Protein AF-A0A4U3LQA9-F1 (afdb_monomer_lite)

Radius of gyration: 17.76 Å; chains: 1; bounding box: 41×31×44 Å

InterPro domains:
  IPR005119 LysR, substrate-binding [PF03466] (4-70)

Organism: NCBI:txid2575441

Structure (mmCIF, N/CA/C/O backbone):
data_AF-A0A4U3LQA9-F1
#
_entry.id   AF-A0A4U3LQA9-F1
#
loop_
_atom_site.group_PDB
_atom_site.id
_atom_site.type_symbol
_atom_site.label_atom_id
_atom_site.label_alt_id
_atom_site.label_comp_id
_atom_site.label_asym_id
_atom_site.label_entity_id
_atom_site.label_seq_id
_atom_site.pdbx_PDB_ins_code
_atom_site.Cartn_x
_atom_site.Cartn_y
_atom_site.Cartn_z
_atom_site.occupancy
_atom_site.B_iso_or_equiv
_atom_site.auth_seq_id
_atom_site.auth_comp_id
_atom_site.auth_asym_id
_atom_site.auth_atom_id
_atom_site.pdbx_PDB_model_num
ATOM 1 N N . MET A 1 1 ? -19.334 18.425 2.066 1.00 51.00 1 MET A N 1
ATOM 2 C CA . MET A 1 1 ? -17.949 18.740 2.463 1.00 51.00 1 MET A CA 1
ATOM 3 C C . MET A 1 1 ? -17.203 17.430 2.373 1.00 51.00 1 MET A C 1
ATOM 5 O O . MET A 1 1 ? -17.588 16.500 3.070 1.00 51.00 1 MET A O 1
ATOM 9 N N . GLU A 1 2 ? -16.271 17.325 1.439 1.00 74.19 2 GLU A N 1
ATOM 10 C CA . GLU A 1 2 ? -15.475 16.117 1.210 1.00 74.19 2 GLU A CA 1
ATOM 11 C C . GLU A 1 2 ? -14.125 16.306 1.903 1.00 74.19 2 GLU A C 1
ATOM 13 O O . GLU A 1 2 ? -13.619 17.429 1.977 1.00 74.19 2 GLU A O 1
ATOM 18 N N . GLN A 1 3 ? -13.589 15.238 2.487 1.00 70.62 3 GLN A N 1
ATOM 19 C CA . GLN A 1 3 ? -12.246 15.248 3.054 1.00 70.62 3 GLN A CA 1
ATOM 20 C C . GLN A 1 3 ? -11.342 14.424 2.156 1.00 70.62 3 GLN A C 1
ATOM 22 O O . GLN A 1 3 ? -11.508 13.212 2.047 1.00 70.62 3 GLN A O 1
ATOM 27 N N . GLU A 1 4 ? -10.393 15.102 1.523 1.00 77.88 4 GLU A N 1
ATOM 28 C CA . GLU A 1 4 ? -9.387 14.492 0.666 1.00 77.88 4 GLU A CA 1
ATOM 29 C C . GLU A 1 4 ? -8.006 14.792 1.244 1.00 77.88 4 GLU A C 1
ATOM 31 O O . GLU A 1 4 ? -7.653 15.944 1.501 1.00 77.88 4 GLU A O 1
ATOM 36 N N . ALA A 1 5 ? -7.220 13.743 1.458 1.00 79.75 5 ALA A N 1
ATOM 37 C CA . ALA A 1 5 ? -5.823 13.842 1.841 1.00 79.75 5 ALA A CA 1
ATOM 38 C C . ALA A 1 5 ? -5.041 12.791 1.051 1.00 79.75 5 ALA A C 1
ATOM 40 O O . ALA A 1 5 ? -5.463 11.643 0.955 1.00 79.75 5 ALA A O 1
ATOM 41 N N . ALA A 1 6 ? -3.918 13.195 0.459 1.00 79.50 6 ALA A N 1
ATOM 42 C CA . ALA A 1 6 ? -3.125 12.325 -0.414 1.00 79.50 6 ALA A CA 1
ATOM 43 C C . ALA A 1 6 ? -2.042 11.532 0.338 1.00 79.50 6 ALA A C 1
ATOM 45 O O . ALA A 1 6 ? -1.531 10.542 -0.176 1.00 79.50 6 ALA A O 1
ATOM 46 N N . ASP A 1 7 ? -1.678 11.976 1.541 1.00 86.69 7 ASP A N 1
ATOM 47 C CA . ASP A 1 7 ? -0.571 11.424 2.314 1.00 86.69 7 ASP A CA 1
ATOM 48 C C . ASP A 1 7 ? -1.075 10.673 3.556 1.00 86.69 7 ASP A C 1
ATOM 50 O O . ASP A 1 7 ? -1.905 11.182 4.315 1.00 86.69 7 ASP A O 1
ATOM 54 N N . VAL A 1 8 ? -0.545 9.466 3.780 1.00 87.56 8 VAL A N 1
ATOM 55 C CA . VAL A 1 8 ? -0.955 8.570 4.875 1.00 87.56 8 VAL A CA 1
ATOM 56 C C . VAL A 1 8 ? -0.771 9.220 6.247 1.00 87.56 8 VAL A C 1
ATOM 58 O O . VAL A 1 8 ? -1.636 9.070 7.109 1.00 87.56 8 VAL A O 1
ATOM 61 N N . GLN A 1 9 ? 0.305 9.981 6.464 1.00 87.12 9 GLN A N 1
ATOM 62 C CA . GLN A 1 9 ? 0.549 10.648 7.745 1.00 87.12 9 GLN A CA 1
ATOM 63 C C . GLN A 1 9 ? -0.498 11.737 8.006 1.00 87.12 9 GLN A C 1
ATOM 65 O O . GLN A 1 9 ? -0.962 11.903 9.138 1.00 87.12 9 GLN A O 1
ATOM 70 N N . THR A 1 10 ? -0.913 12.446 6.956 1.00 89.25 10 THR A N 1
ATOM 71 C CA . THR A 1 10 ? -1.979 13.453 7.047 1.00 89.25 10 THR A CA 1
ATOM 72 C C . THR A 1 10 ? -3.323 12.797 7.349 1.00 89.25 10 THR A C 1
ATOM 74 O O . THR A 1 10 ? -4.019 13.229 8.267 1.00 89.25 10 THR A O 1
ATOM 77 N N . ILE A 1 11 ? -3.657 11.714 6.641 1.00 91.06 11 ILE A N 1
ATOM 78 C CA . ILE A 1 11 ? -4.884 10.938 6.865 1.00 91.06 11 ILE A CA 1
ATOM 79 C C . ILE A 1 11 ? -4.964 10.463 8.321 1.00 91.06 11 ILE A C 1
ATOM 81 O O . ILE A 1 11 ? -5.958 10.711 9.002 1.00 91.06 11 ILE A O 1
ATOM 85 N N . VAL A 1 12 ? -3.903 9.826 8.826 1.00 89.88 12 VAL A N 1
ATOM 86 C CA . VAL A 1 12 ? -3.858 9.316 10.205 1.00 89.88 12 VAL A CA 1
ATOM 87 C C . VAL A 1 12 ? -3.998 10.452 11.219 1.00 89.88 12 VAL A C 1
ATOM 89 O O . VAL A 1 12 ? -4.706 10.300 12.211 1.00 89.88 12 VAL A O 1
ATOM 92 N N . SER A 1 13 ? -3.386 11.610 10.957 1.00 89.44 13 SER A N 1
ATOM 93 C CA . SER A 1 13 ? -3.481 12.778 11.841 1.00 89.44 13 SER A CA 1
ATOM 94 C C . SER A 1 13 ? -4.901 13.352 11.909 1.00 89.44 13 SER A C 1
ATOM 96 O O . SER A 1 13 ? -5.339 13.775 12.977 1.00 89.44 13 SER A O 1
ATOM 98 N N . LEU A 1 14 ? -5.645 13.337 10.798 1.00 91.75 14 LEU A N 1
ATOM 99 C CA . LEU A 1 14 ? -7.049 13.760 10.770 1.00 91.75 14 LEU A CA 1
ATOM 100 C C . LEU A 1 14 ? -7.937 12.788 11.557 1.00 91.75 14 LEU A C 1
ATOM 102 O O . LEU A 1 14 ? -8.724 13.226 12.395 1.00 91.75 14 LEU A O 1
ATOM 106 N N . VAL A 1 15 ? -7.755 11.478 11.368 1.00 92.12 15 VAL A N 1
ATOM 107 C CA . VAL A 1 15 ? -8.482 10.458 12.144 1.00 92.12 15 VAL A CA 1
ATOM 108 C C . VAL A 1 15 ? -8.166 10.584 13.640 1.00 92.12 15 VAL A C 1
ATOM 110 O O . VAL A 1 15 ? -9.085 10.577 14.457 1.00 92.12 15 VAL A O 1
ATOM 113 N N . ALA A 1 16 ? -6.897 10.796 14.008 1.00 91.12 16 ALA A N 1
ATOM 114 C CA . ALA A 1 16 ? -6.480 11.041 15.392 1.00 91.12 16 ALA A CA 1
ATOM 115 C C . ALA A 1 16 ? -7.115 12.306 15.999 1.00 91.12 16 ALA A C 1
ATOM 117 O O . ALA A 1 16 ? -7.414 12.344 17.191 1.00 91.12 16 ALA A O 1
ATOM 118 N N . ALA A 1 17 ? -7.358 13.337 15.184 1.00 91.81 17 ALA A N 1
ATOM 119 C CA . ALA A 1 17 ? -8.070 14.549 15.587 1.00 91.81 17 ALA A CA 1
ATOM 120 C C . ALA A 1 17 ? -9.604 14.365 15.665 1.00 91.81 17 ALA A C 1
ATOM 122 O O . ALA A 1 17 ? -10.321 15.320 15.965 1.00 91.81 17 ALA A O 1
ATOM 123 N N . GLY A 1 18 ? -10.118 13.157 15.408 1.00 91.06 18 GLY A N 1
ATOM 124 C CA . GLY A 1 18 ? -11.545 12.834 15.443 1.00 91.06 18 GLY A CA 1
ATOM 125 C C . GLY A 1 18 ? -12.292 13.141 14.143 1.00 91.06 18 GLY A C 1
ATOM 126 O O . GLY A 1 18 ? -13.524 13.117 14.123 1.00 91.06 18 GLY A O 1
ATOM 127 N N . LEU A 1 19 ? -11.579 13.427 13.050 1.00 91.94 19 LEU A N 1
ATOM 128 C CA . LEU A 1 19 ? -12.173 13.715 11.746 1.00 91.94 19 LEU A CA 1
ATOM 129 C C . LEU A 1 19 ? -12.408 12.405 10.978 1.00 91.94 19 LEU A C 1
ATOM 131 O O . LEU A 1 19 ? -11.713 12.076 10.023 1.00 91.94 19 LEU A O 1
ATOM 135 N N . GLY A 1 20 ? -13.424 11.658 11.414 1.00 92.19 20 GLY A N 1
ATOM 136 C CA . GLY A 1 20 ? -13.946 10.494 10.695 1.00 92.19 20 GLY A CA 1
ATOM 137 C C . GLY A 1 20 ? -13.067 9.240 10.760 1.00 92.19 20 GLY A C 1
ATOM 138 O O . GLY A 1 20 ? -12.405 8.971 11.758 1.00 92.19 20 GLY A O 1
ATOM 139 N N . VAL A 1 21 ? -13.132 8.436 9.695 1.00 93.25 21 VAL A N 1
ATOM 140 C CA . VAL A 1 21 ? -12.379 7.185 9.505 1.00 93.25 21 VAL A CA 1
ATOM 141 C C . VAL A 1 21 ? -11.811 7.149 8.088 1.00 93.25 21 VAL A C 1
ATOM 143 O O . VAL A 1 21 ? -12.371 7.773 7.188 1.00 93.25 21 VAL A O 1
ATOM 146 N N . SER A 1 22 ? -10.733 6.397 7.875 1.00 92.31 22 SER A N 1
ATOM 147 C CA . SER A 1 22 ? -10.136 6.214 6.549 1.00 92.31 22 SER A CA 1
ATOM 148 C C . SER A 1 22 ? -9.758 4.761 6.302 1.00 92.31 22 SER A C 1
ATOM 150 O O . SER A 1 22 ? -9.482 4.01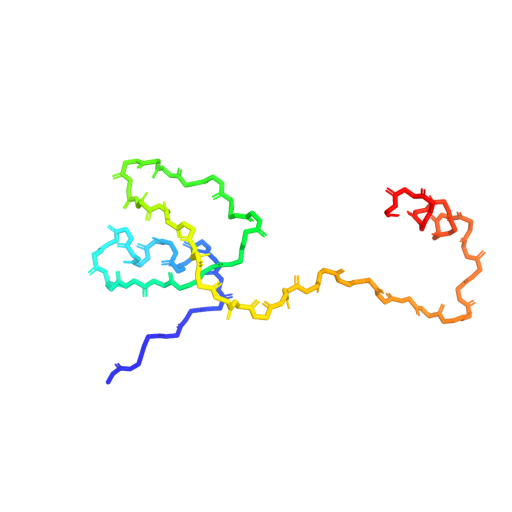2 7.239 1.00 92.31 22 SER A O 1
ATOM 152 N N . LEU A 1 23 ? -9.705 4.391 5.025 1.00 90.56 23 LEU A N 1
ATOM 153 C CA . LEU A 1 23 ? -9.093 3.152 4.561 1.00 90.56 23 LEU A CA 1
ATOM 154 C C . LEU A 1 23 ? -7.622 3.408 4.234 1.00 90.56 23 LEU A C 1
ATOM 156 O O . LEU A 1 23 ? -7.277 4.462 3.701 1.00 90.56 23 LEU A O 1
ATOM 160 N N . LEU A 1 24 ? -6.764 2.454 4.578 1.00 87.94 24 LEU A N 1
ATOM 161 C CA . LEU A 1 24 ? -5.325 2.499 4.337 1.00 87.94 24 LEU A CA 1
ATOM 162 C C . LEU A 1 24 ? -4.869 1.133 3.819 1.00 87.94 24 LEU A C 1
ATOM 164 O O . LEU A 1 24 ? -5.480 0.111 4.127 1.00 87.94 24 LEU A O 1
ATOM 168 N N . ILE A 1 25 ? -3.790 1.122 3.041 1.00 87.12 25 ILE A N 1
ATOM 169 C CA . ILE A 1 25 ? -3.161 -0.110 2.559 1.00 87.12 25 ILE A CA 1
ATOM 170 C C . ILE A 1 25 ? -2.117 -0.545 3.590 1.00 87.12 25 ILE A C 1
ATOM 172 O O . ILE A 1 25 ? -1.308 0.267 4.040 1.00 87.12 25 ILE A O 1
ATOM 176 N N . SER A 1 26 ? -2.141 -1.822 3.968 1.00 82.44 26 SER A N 1
ATOM 177 C CA . SER A 1 26 ? -1.145 -2.413 4.865 1.00 82.44 26 SER A CA 1
ATOM 178 C C . SER A 1 26 ? 0.172 -2.696 4.117 1.00 82.44 26 SER A C 1
ATOM 180 O O . SER A 1 26 ? 0.116 -3.132 2.964 1.00 82.44 26 SER A O 1
ATOM 182 N N . PRO A 1 27 ? 1.352 -2.504 4.743 1.00 75.75 27 PRO A N 1
ATOM 183 C CA . PRO A 1 27 ? 1.552 -2.020 6.109 1.00 75.75 27 PRO A CA 1
ATOM 184 C C . PRO A 1 27 ? 1.510 -0.490 6.199 1.00 75.75 27 PRO A C 1
ATOM 186 O O . PRO A 1 27 ? 2.138 0.218 5.413 1.00 75.75 27 PRO A O 1
ATOM 189 N N . THR A 1 28 ? 0.821 0.027 7.212 1.00 73.50 28 THR A N 1
ATOM 190 C CA . THR A 1 28 ? 0.861 1.450 7.559 1.00 73.50 28 THR A CA 1
ATOM 191 C C . THR A 1 28 ? 2.077 1.772 8.431 1.00 73.50 28 THR A C 1
ATOM 193 O O . THR A 1 28 ? 2.467 0.951 9.266 1.00 73.50 28 THR A O 1
ATOM 196 N N . PRO A 1 29 ? 2.688 2.964 8.276 1.00 70.38 29 PRO A N 1
ATOM 197 C CA . PRO A 1 29 ? 3.762 3.406 9.155 1.00 70.38 29 PRO A CA 1
ATOM 198 C C . PRO A 1 29 ? 3.316 3.390 10.623 1.00 70.38 29 PRO A C 1
ATOM 200 O O . PRO A 1 29 ? 2.138 3.635 10.902 1.00 70.38 29 PRO A O 1
ATOM 203 N N 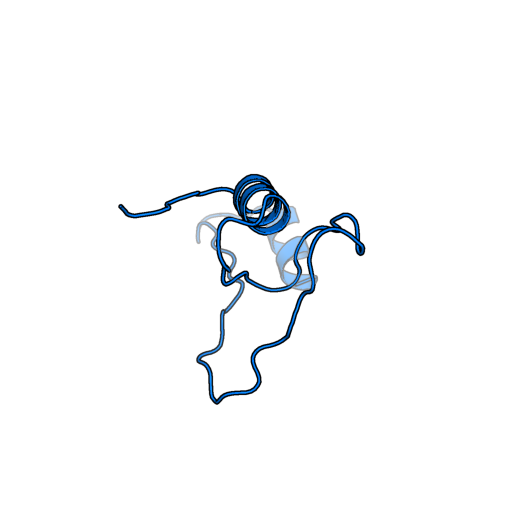. PRO A 1 30 ? 4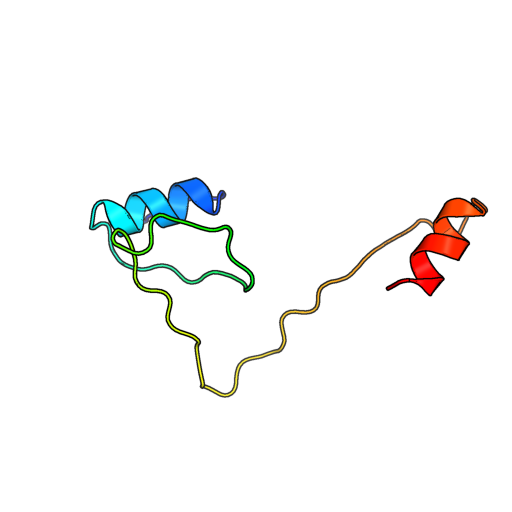.239 3.170 11.574 1.00 65.38 30 PRO A N 1
ATOM 204 C CA . PRO A 1 30 ? 3.915 3.262 12.989 1.00 65.38 30 PRO A CA 1
ATOM 205 C C . PRO A 1 30 ? 3.346 4.648 13.311 1.00 65.38 30 PRO A C 1
ATOM 207 O O . PRO A 1 30 ? 3.998 5.666 13.080 1.00 65.38 30 PRO A O 1
ATOM 210 N N . SER A 1 31 ? 2.144 4.689 13.871 1.00 72.31 31 SER A N 1
ATOM 211 C CA . SER A 1 31 ? 1.593 5.874 14.527 1.00 72.31 31 SER A CA 1
ATOM 212 C C . SER A 1 31 ? 1.569 5.653 16.034 1.00 72.31 31 SER A C 1
ATOM 214 O O . SER A 1 31 ? 1.750 4.529 16.503 1.00 72.31 31 SER A O 1
ATOM 216 N N . ASN A 1 32 ? 1.317 6.711 16.808 1.00 74.81 32 ASN A N 1
ATOM 217 C CA . ASN A 1 32 ? 1.076 6.550 18.238 1.00 74.81 32 ASN A CA 1
ATOM 218 C C . ASN A 1 32 ? -0.112 5.576 18.432 1.00 74.81 32 ASN A C 1
ATOM 220 O O . ASN A 1 32 ? -1.213 5.907 17.976 1.00 74.81 32 ASN A O 1
ATOM 224 N N . PRO A 1 33 ? 0.083 4.399 19.058 1.00 66.56 33 PRO A N 1
ATOM 225 C CA . PRO A 1 33 ? -0.965 3.386 19.204 1.00 66.56 33 PRO A CA 1
ATOM 226 C C . PRO A 1 33 ? -2.171 3.886 20.010 1.00 66.56 33 PRO A C 1
ATOM 228 O O . PRO A 1 33 ? -3.270 3.373 19.830 1.00 66.56 33 PRO A O 1
ATOM 231 N N . ASP A 1 34 ? -1.996 4.931 20.823 1.00 78.50 34 ASP A N 1
ATOM 232 C CA . ASP A 1 34 ? -3.079 5.535 21.605 1.00 78.50 34 ASP A CA 1
ATOM 233 C C . ASP A 1 34 ? -3.911 6.553 20.801 1.00 78.50 34 ASP A C 1
ATOM 235 O O . ASP A 1 34 ? -4.946 7.019 21.272 1.00 78.50 34 ASP A O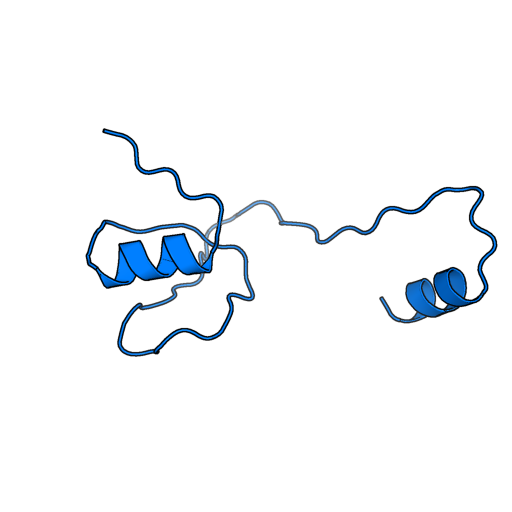 1
ATOM 239 N N . SER A 1 35 ? -3.465 6.929 19.594 1.00 84.56 35 SER A N 1
ATOM 240 C CA . SER A 1 35 ? -4.113 7.971 18.780 1.00 84.56 35 SER A CA 1
ATOM 241 C C . SER A 1 35 ? -5.127 7.441 17.768 1.00 84.56 35 SER A C 1
ATOM 243 O O . SER A 1 35 ? -6.084 8.139 17.444 1.00 84.56 35 SER A O 1
ATOM 245 N N . VAL A 1 36 ? -4.935 6.216 17.269 1.00 89.50 36 VAL A N 1
ATOM 246 C CA . VAL A 1 36 ? -5.802 5.581 16.267 1.00 89.50 36 VAL A CA 1
ATOM 247 C C . VAL A 1 36 ? -5.806 4.065 16.441 1.00 89.50 36 VAL A C 1
ATOM 249 O O . VAL A 1 36 ? -4.782 3.458 16.745 1.00 89.50 36 VAL A O 1
ATOM 252 N N . VAL A 1 37 ? -6.957 3.440 16.193 1.00 89.75 37 VAL A N 1
ATOM 253 C CA . VAL A 1 37 ? -7.095 1.978 16.169 1.00 89.75 37 VAL A CA 1
ATOM 254 C C . VAL A 1 37 ? -7.140 1.508 14.721 1.00 89.75 37 VAL A C 1
ATOM 256 O O . VAL A 1 37 ? -8.066 1.857 13.988 1.00 89.75 37 VAL A O 1
ATOM 259 N N . TYR A 1 38 ? -6.183 0.671 14.328 1.00 89.56 38 TYR A N 1
ATOM 260 C CA . TYR A 1 38 ? -6.199 -0.014 13.035 1.00 89.56 38 TYR A CA 1
ATOM 261 C C . TYR A 1 38 ? -7.032 -1.290 13.126 1.00 89.56 38 TYR A C 1
ATOM 263 O O . TYR A 1 38 ? -6.908 -2.055 14.083 1.00 89.56 38 TYR A O 1
ATOM 271 N N . ARG A 1 39 ? -7.878 -1.528 12.122 1.00 89.81 39 ARG A N 1
ATOM 272 C CA . ARG A 1 39 ? -8.647 -2.768 11.985 1.00 89.81 39 ARG A CA 1
ATOM 273 C C . ARG A 1 39 ? -8.478 -3.299 10.576 1.00 89.81 39 ARG A C 1
ATOM 275 O O . ARG A 1 39 ? -8.647 -2.551 9.617 1.00 89.81 39 ARG A O 1
ATOM 282 N N . GLU A 1 40 ? -8.141 -4.575 10.475 1.00 89.50 40 GLU A N 1
ATOM 283 C CA . GLU A 1 40 ? -8.078 -5.271 9.197 1.00 89.50 40 GLU A CA 1
ATOM 284 C C . GLU A 1 40 ? -9.496 -5.482 8.651 1.00 89.50 40 GLU A C 1
ATOM 286 O O . GLU A 1 40 ? -10.429 -5.754 9.412 1.00 89.50 40 GLU A O 1
ATOM 291 N N . LEU A 1 41 ? -9.662 -5.323 7.339 1.00 89.94 41 LEU A N 1
ATOM 292 C CA . LEU A 1 41 ? -10.915 -5.639 6.662 1.00 89.94 41 LEU A CA 1
ATOM 293 C C . LEU A 1 41 ? -10.931 -7.134 6.328 1.00 89.94 41 LEU A C 1
ATOM 295 O O . LEU A 1 41 ? -9.998 -7.628 5.705 1.00 89.94 41 LEU A O 1
ATOM 299 N N . SER A 1 42 ? -11.986 -7.841 6.737 1.00 88.56 42 SER A N 1
ATOM 300 C CA . SER A 1 42 ? -12.094 -9.305 6.618 1.00 88.56 42 SER A CA 1
ATOM 301 C C . SER A 1 42 ? -13.056 -9.790 5.527 1.00 88.56 42 SER A C 1
ATOM 303 O O . SER A 1 42 ? -13.296 -10.992 5.425 1.00 88.56 42 SER A O 1
ATOM 305 N N . ASP A 1 43 ? -13.661 -8.875 4.770 1.00 90.81 43 ASP A N 1
ATOM 306 C CA . ASP A 1 43 ? -14.569 -9.212 3.669 1.00 90.81 43 ASP A CA 1
ATOM 307 C C . ASP A 1 43 ? -13.806 -9.793 2.464 1.00 90.81 43 ASP A C 1
ATOM 309 O O . ASP A 1 43 ? -12.579 -9.708 2.384 1.00 90.81 43 ASP A O 1
ATOM 313 N N . ASP A 1 44 ? -14.539 -10.359 1.498 1.00 89.38 44 ASP A N 1
ATOM 314 C CA . ASP A 1 44 ? -13.980 -10.757 0.200 1.00 89.38 44 ASP A CA 1
ATOM 315 C C . ASP A 1 44 ? -13.609 -9.504 -0.610 1.00 89.38 44 ASP A C 1
ATOM 317 O O . ASP A 1 44 ? -14.433 -8.909 -1.310 1.00 89.38 44 ASP A O 1
ATOM 321 N N . LEU A 1 45 ? -12.371 -9.046 -0.426 1.00 86.81 45 LEU A N 1
ATOM 322 C CA . LEU A 1 45 ? -11.821 -7.850 -1.048 1.00 86.81 45 LEU A CA 1
ATOM 323 C C . LEU A 1 45 ? -10.872 -8.215 -2.192 1.00 86.81 45 LEU A C 1
ATOM 325 O O . LEU A 1 45 ? -10.123 -9.191 -2.094 1.00 86.81 45 LEU A O 1
ATOM 329 N N . PRO A 1 46 ? -10.832 -7.407 -3.268 1.00 87.31 46 PRO A N 1
ATOM 330 C CA . PRO A 1 46 ? -9.851 -7.614 -4.319 1.00 87.31 46 PRO A CA 1
ATOM 331 C C . PRO A 1 46 ? -8.427 -7.465 -3.756 1.00 87.31 46 PRO A C 1
ATOM 333 O O . PRO A 1 46 ? -8.189 -6.610 -2.896 1.00 87.31 46 PRO A O 1
ATOM 336 N N . PRO A 1 47 ? -7.454 -8.245 -4.257 1.00 82.75 47 PRO A N 1
ATOM 337 C CA . PRO A 1 47 ? -6.068 -8.077 -3.855 1.00 82.75 47 PRO A CA 1
ATOM 338 C C . PRO A 1 47 ? -5.550 -6.707 -4.298 1.00 82.75 47 PRO A C 1
ATOM 340 O O . PRO A 1 47 ? -5.888 -6.217 -5.378 1.00 82.75 47 PRO A O 1
ATOM 343 N N . TRP A 1 48 ? -4.670 -6.120 -3.487 1.00 84.81 48 TRP A N 1
ATOM 344 C CA . TRP A 1 48 ? -3.941 -4.902 -3.831 1.00 84.81 48 TRP A CA 1
ATOM 345 C C . TRP A 1 48 ? -2.482 -5.246 -4.181 1.00 84.81 48 TRP A C 1
ATOM 347 O O . TRP A 1 48 ? -1.644 -5.332 -3.279 1.00 84.81 48 TRP A O 1
ATOM 357 N N . PRO A 1 49 ? -2.152 -5.517 -5.460 1.00 86.25 49 PRO A N 1
ATOM 358 C CA . PRO A 1 49 ? -0.828 -6.002 -5.831 1.00 86.25 49 PRO A CA 1
ATOM 359 C C . PRO A 1 49 ? 0.222 -4.891 -5.755 1.00 86.25 49 PRO A C 1
ATOM 361 O O . PRO A 1 49 ? 0.130 -3.874 -6.447 1.00 86.25 49 PRO A O 1
ATOM 364 N N . LEU A 1 50 ? 1.282 -5.121 -4.981 1.00 87.19 50 LEU A N 1
ATOM 365 C CA . LEU A 1 50 ? 2.505 -4.333 -5.095 1.00 87.19 50 LEU A CA 1
ATOM 366 C C . LEU A 1 50 ? 3.227 -4.739 -6.383 1.00 87.19 50 LE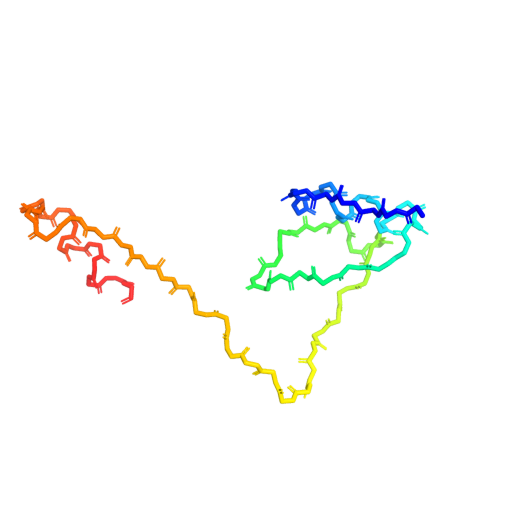U A C 1
ATOM 368 O O . LEU A 1 50 ? 3.565 -5.904 -6.569 1.00 87.19 50 LEU A O 1
ATOM 372 N N . SER A 1 51 ? 3.443 -3.779 -7.278 1.00 91.62 51 SER A N 1
ATOM 373 C CA . SER A 1 51 ? 4.058 -4.020 -8.585 1.00 91.62 51 SER A CA 1
ATOM 374 C C . SER A 1 51 ? 5.284 -3.138 -8.786 1.00 91.62 51 SER A C 1
ATOM 376 O O . SER A 1 51 ? 5.324 -1.998 -8.326 1.00 91.62 51 SER A O 1
ATOM 378 N N . VAL A 1 52 ? 6.265 -3.653 -9.525 1.00 93.88 52 VAL A N 1
ATOM 379 C CA . VAL A 1 52 ? 7.439 -2.903 -9.984 1.00 93.88 52 VAL A CA 1
ATOM 380 C C . VAL A 1 52 ? 7.436 -2.889 -11.507 1.00 93.88 52 VAL A C 1
ATOM 382 O O . VAL A 1 52 ? 7.162 -3.904 -12.142 1.00 93.88 52 VAL A O 1
ATOM 385 N N . ALA A 1 53 ? 7.757 -1.738 -12.094 1.00 95.50 53 ALA A N 1
ATOM 386 C CA . ALA A 1 53 ? 7.912 -1.577 -13.533 1.00 95.50 53 ALA A CA 1
ATOM 387 C C . ALA A 1 53 ? 9.338 -1.127 -13.860 1.00 95.50 53 ALA A C 1
ATOM 389 O O . ALA A 1 53 ? 9.919 -0.292 -13.167 1.00 95.50 53 ALA A O 1
ATOM 390 N N . TRP A 1 54 ? 9.897 -1.667 -14.938 1.00 96.06 54 TRP A N 1
ATOM 391 C CA . TRP A 1 54 ? 11.214 -1.299 -15.445 1.00 96.06 54 TRP A CA 1
ATOM 392 C C . TRP A 1 54 ? 11.190 -1.209 -16.968 1.00 96.06 54 TRP A C 1
ATOM 394 O O . TRP A 1 54 ? 10.323 -1.779 -17.631 1.00 96.06 54 TRP A O 1
ATOM 404 N N . SER A 1 55 ? 12.162 -0.489 -17.532 1.00 96.56 55 SER A N 1
ATOM 405 C CA . SER A 1 55 ? 12.341 -0.460 -18.983 1.00 96.56 55 SER A CA 1
ATOM 406 C C . SER A 1 55 ? 12.789 -1.840 -19.489 1.00 96.56 55 SER A C 1
ATOM 408 O O . SER A 1 55 ? 13.782 -2.362 -18.970 1.00 96.56 55 SER A O 1
ATOM 410 N N . PRO A 1 56 ? 12.145 -2.405 -20.529 1.00 95.06 56 PRO A N 1
ATOM 411 C CA . PRO A 1 56 ? 12.586 -3.646 -21.176 1.00 95.06 56 PRO A CA 1
ATOM 412 C C . PRO A 1 56 ? 14.026 -3.598 -21.714 1.00 95.06 56 PRO A C 1
ATOM 414 O O . PRO A 1 56 ? 14.684 -4.633 -21.856 1.00 95.06 56 PRO A O 1
ATOM 417 N N . ASP A 1 57 ? 14.545 -2.398 -21.975 1.00 97.25 57 ASP A N 1
ATOM 418 C CA . ASP A 1 57 ? 15.899 -2.178 -22.488 1.00 97.25 57 ASP A CA 1
ATOM 419 C C . ASP A 1 57 ? 16.947 -2.004 -21.378 1.00 97.25 57 ASP A C 1
ATOM 421 O O . ASP A 1 57 ? 18.139 -1.876 -21.656 1.00 97.25 57 ASP A O 1
ATOM 425 N N . ASN A 1 58 ? 16.543 -2.029 -20.104 1.00 96.81 58 ASN A N 1
ATOM 426 C CA . ASN 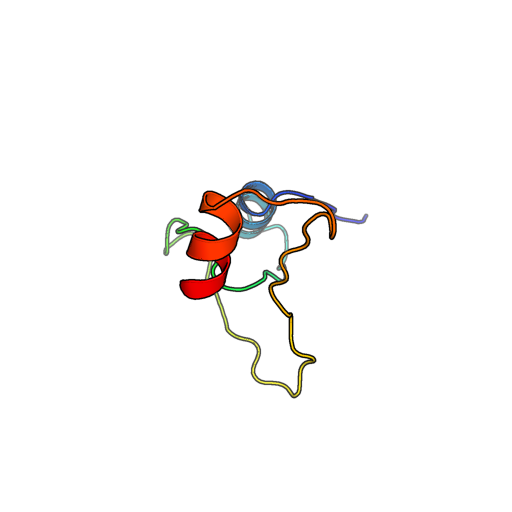A 1 58 ? 17.475 -1.911 -18.989 1.00 96.81 58 ASN A CA 1
ATOM 427 C C . ASN A 1 58 ? 18.335 -3.184 -18.866 1.00 96.81 58 ASN A C 1
ATOM 429 O O . ASN A 1 58 ? 17.830 -4.277 -18.614 1.00 96.81 58 ASN A O 1
ATOM 433 N N . ARG A 1 59 ? 19.653 -3.038 -19.055 1.00 96.56 59 ARG A N 1
ATOM 434 C CA . ARG A 1 59 ? 20.657 -4.119 -18.956 1.00 96.56 59 ARG A CA 1
ATOM 435 C C . ARG A 1 59 ? 21.492 -4.052 -17.673 1.00 96.56 59 ARG A C 1
ATOM 437 O O . ARG A 1 59 ? 22.536 -4.692 -17.587 1.00 96.56 59 ARG A O 1
ATOM 444 N N . SER A 1 60 ? 21.073 -3.258 -16.687 1.00 97.81 60 SER A N 1
ATOM 445 C CA . SER A 1 60 ? 21.810 -3.106 -15.434 1.00 97.81 60 SER A CA 1
ATOM 446 C C . SER A 1 60 ? 21.867 -4.435 -14.668 1.00 97.81 60 SER A C 1
ATOM 448 O O . SER A 1 60 ? 20.813 -4.994 -14.353 1.00 97.81 60 SER A O 1
ATOM 450 N N . PRO A 1 61 ? 23.061 -4.922 -14.279 1.00 96.69 61 PRO A N 1
ATOM 451 C CA . PRO A 1 61 ? 23.168 -6.099 -13.420 1.00 96.69 61 PRO A CA 1
ATOM 452 C C . PRO A 1 61 ? 22.529 -5.861 -12.045 1.00 96.69 61 PRO A C 1
ATOM 454 O O . PRO A 1 61 ? 22.094 -6.810 -11.406 1.00 96.69 61 PRO A O 1
ATOM 457 N N . VAL A 1 62 ? 22.413 -4.603 -11.602 1.00 97.44 62 VAL A N 1
ATOM 458 C CA . VAL A 1 62 ? 21.729 -4.254 -10.349 1.00 97.44 62 VAL A CA 1
ATOM 459 C C . VAL A 1 62 ? 20.231 -4.536 -10.447 1.00 97.44 62 VAL A C 1
ATOM 461 O O . VAL A 1 62 ? 19.671 -5.090 -9.509 1.00 97.44 62 VAL A O 1
ATOM 464 N N . LEU A 1 63 ? 19.592 -4.216 -11.581 1.00 96.50 63 LEU A N 1
ATOM 465 C CA . LEU A 1 63 ? 18.178 -4.541 -11.795 1.00 96.50 63 LEU A CA 1
ATOM 466 C C . LEU A 1 63 ? 17.968 -6.058 -11.785 1.00 96.50 63 LEU A C 1
ATOM 468 O O . LEU A 1 63 ? 17.061 -6.531 -11.114 1.00 96.50 63 LEU A O 1
ATOM 472 N N . ALA A 1 64 ? 18.828 -6.816 -12.473 1.00 95.06 64 ALA A N 1
ATOM 473 C CA . ALA A 1 64 ? 18.739 -8.276 -12.484 1.00 95.06 64 ALA A CA 1
ATOM 474 C C . ALA A 1 64 ? 18.824 -8.861 -11.065 1.00 95.06 64 ALA A C 1
ATOM 476 O O . ALA A 1 64 ? 17.970 -9.646 -10.673 1.00 95.06 64 ALA A O 1
ATOM 477 N N . ARG A 1 65 ? 19.794 -8.407 -10.261 1.00 96.75 65 ARG A N 1
ATOM 478 C CA . ARG A 1 65 ? 19.931 -8.845 -8.863 1.00 96.75 65 ARG A CA 1
ATOM 479 C C . ARG A 1 65 ? 18.790 -8.378 -7.967 1.00 96.75 65 ARG A C 1
ATOM 481 O O . ARG A 1 65 ? 18.432 -9.094 -7.046 1.00 96.75 65 ARG A O 1
ATOM 488 N N . PHE A 1 66 ? 18.215 -7.205 -8.220 1.00 96.12 66 PHE A N 1
ATOM 489 C CA . PHE A 1 66 ? 17.032 -6.746 -7.495 1.00 96.12 66 PHE A CA 1
ATOM 490 C C . PHE A 1 66 ? 15.825 -7.650 -7.753 1.00 96.12 66 PHE A C 1
ATOM 492 O O . PHE A 1 66 ? 15.157 -8.046 -6.805 1.00 96.12 66 PHE A O 1
ATOM 499 N N . LEU A 1 67 ? 15.593 -8.023 -9.014 1.00 94.38 67 LEU A N 1
ATOM 500 C CA . LEU A 1 67 ? 14.484 -8.898 -9.398 1.00 94.38 67 LEU A CA 1
ATOM 501 C C . LEU A 1 67 ? 14.612 -10.330 -8.845 1.00 94.38 67 LEU A C 1
ATOM 503 O O . LEU A 1 67 ? 13.610 -11.020 -8.745 1.00 94.38 67 LEU A O 1
ATOM 507 N N . GLU A 1 68 ? 15.815 -10.771 -8.467 1.00 95.12 68 GLU A N 1
ATOM 508 C CA . GLU A 1 68 ? 16.038 -12.049 -7.769 1.00 95.12 68 GLU A CA 1
ATOM 509 C C . GLU A 1 68 ? 15.669 -12.000 -6.271 1.00 95.12 68 GLU A C 1
ATOM 511 O O . GLU A 1 68 ? 15.557 -13.050 -5.642 1.00 95.12 68 GLU A O 1
ATOM 516 N N . MET A 1 69 ? 15.527 -10.806 -5.681 1.00 92.50 69 MET A N 1
ATOM 517 C CA . MET A 1 69 ? 15.246 -10.619 -4.247 1.00 92.50 69 MET A CA 1
ATOM 518 C C . MET A 1 69 ? 13.771 -10.353 -3.930 1.00 92.50 69 MET A C 1
ATOM 520 O O . MET A 1 69 ? 13.408 -10.347 -2.752 1.00 92.50 69 MET A O 1
ATOM 524 N N . VAL A 1 70 ? 12.963 -10.060 -4.949 1.00 83.75 70 VAL A N 1
ATOM 525 C CA . VAL A 1 70 ? 11.537 -9.720 -4.822 1.00 83.75 70 VAL A CA 1
ATOM 526 C C . VAL A 1 70 ? 10.636 -10.907 -5.115 1.00 83.75 70 VAL A C 1
ATOM 528 O O . VAL A 1 70 ? 11.031 -11.777 -5.921 1.00 83.75 70 VAL A O 1
#

pLDDT: mean 87.35, std 9.02, range [51.0, 97.81]

Secondary structure (DSSP, 8-state):
------SHHHHHHHHHTT------PSSPPP--TTT-------S------------TT---HHHHHHHTT-

Foldseek 3Di:
DDDDDDDLVVQLVCVLVVNDDDDDDPPDDDDDCVRDDDDDDDDPDDDDDDDDDDDPPDPDVVVVVVVVVD

Sequence (70 aa):
MEQEAADVQTIVSLVAAGLGVSLLISPTPPSNPDSVVYRELSDDLPPWPLSVAWSPDNRSPVLARFLEMV